Protein AF-A0A960QW65-F1 (afdb_monomer_lite)

pLDDT: mean 79.45, std 18.64, range [27.42, 96.12]

Sequence (183 aa):
PSINYGFYEEAWVVADATGGPASWILLFREGAHRRYIMVEDFGSLFFPNKGKTVVGVISAAAASGTPQTTFLAIGEVEETVKAANVSAKVPKEMRGYALSADPESDVPFTSDEGDVGYAGISQMKGSLQSSRSADANRRNQTVADALTELEAYVKRRGYTEFVVATPTGGTGTGTGGTGTGTP

Structure (mmCIF, N/CA/C/O backbone):
data_AF-A0A960QW65-F1
#
_entry.id   AF-A0A960QW65-F1
#
loop_
_atom_site.group_PDB
_atom_site.id
_atom_site.type_symbol
_atom_site.label_atom_id
_atom_site.label_alt_id
_atom_site.label_comp_id
_atom_site.label_asym_id
_atom_site.label_entity_id
_atom_site.label_seq_id
_atom_site.pdbx_PDB_ins_code
_atom_site.Car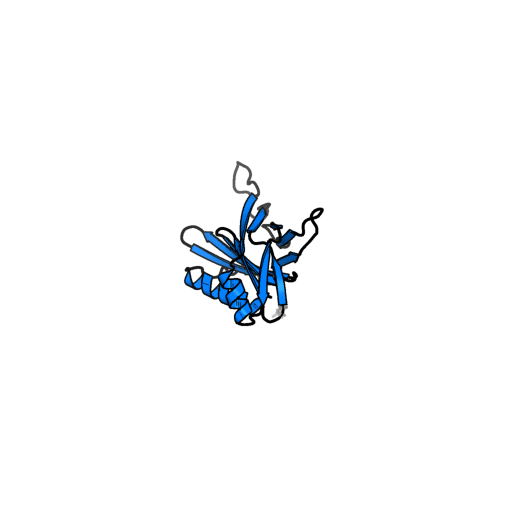tn_x
_atom_site.Cartn_y
_atom_site.Cartn_z
_atom_site.occupancy
_atom_site.B_iso_or_equiv
_atom_site.auth_seq_id
_atom_site.auth_comp_id
_atom_site.auth_asym_id
_atom_site.auth_atom_id
_atom_site.pdbx_PDB_model_num
ATOM 1 N N . PRO A 1 1 ? -1.285 -1.025 14.052 1.00 83.62 1 PRO A N 1
ATOM 2 C CA . PRO A 1 1 ? -1.723 -2.313 13.460 1.00 83.62 1 PRO A CA 1
ATOM 3 C C . PRO A 1 1 ? -1.298 -2.381 11.994 1.00 83.62 1 PRO A C 1
ATOM 5 O O . PRO A 1 1 ? -1.586 -1.435 11.288 1.00 83.62 1 PRO A O 1
ATOM 8 N N . SER A 1 2 ? -0.648 -3.431 11.500 1.00 88.38 2 SER A N 1
ATOM 9 C CA . SER A 1 2 ? -0.219 -3.482 10.094 1.00 88.38 2 SER A CA 1
ATOM 10 C C . SER A 1 2 ? -1.387 -3.782 9.140 1.00 88.38 2 SER A C 1
ATOM 12 O O . SER A 1 2 ? -2.175 -4.713 9.361 1.00 88.38 2 SER A O 1
ATOM 14 N N . ILE A 1 3 ? -1.514 -3.003 8.063 1.00 92.00 3 ILE A N 1
ATOM 15 C CA . ILE A 1 3 ? -2.435 -3.265 6.951 1.00 92.00 3 ILE A CA 1
ATOM 16 C C . ILE A 1 3 ? -1.680 -3.488 5.644 1.00 92.00 3 ILE A C 1
ATOM 18 O O . ILE A 1 3 ? -0.666 -2.852 5.387 1.00 92.00 3 ILE A O 1
ATOM 22 N N . ASN A 1 4 ? -2.206 -4.392 4.814 1.00 93.06 4 ASN A N 1
ATOM 23 C CA . ASN A 1 4 ? -1.598 -4.812 3.558 1.00 93.06 4 ASN A CA 1
ATOM 24 C C . ASN A 1 4 ? -2.619 -4.624 2.435 1.00 93.06 4 ASN A C 1
ATOM 26 O O . ASN A 1 4 ? -3.679 -5.254 2.460 1.00 93.06 4 ASN A O 1
ATOM 30 N N . TYR A 1 5 ? -2.298 -3.807 1.438 1.00 92.19 5 TYR A N 1
ATOM 31 C CA . TYR A 1 5 ? -3.078 -3.684 0.210 1.00 92.19 5 TYR A CA 1
ATOM 32 C C . TYR A 1 5 ? -2.357 -4.359 -0.945 1.00 92.19 5 TYR A C 1
ATOM 34 O O . TYR A 1 5 ? -1.165 -4.148 -1.151 1.00 92.19 5 TYR A O 1
ATOM 42 N N . GLY A 1 6 ? -3.102 -5.146 -1.718 1.00 90.69 6 GLY A N 1
ATOM 43 C CA . GLY A 1 6 ? -2.668 -5.622 -3.028 1.00 90.69 6 GLY A CA 1
ATOM 44 C C . GLY A 1 6 ? -3.347 -4.788 -4.105 1.00 90.69 6 GLY A C 1
ATOM 45 O O . GLY A 1 6 ? -4.579 -4.772 -4.167 1.00 90.69 6 GLY A O 1
ATOM 46 N N . PHE A 1 7 ? -2.564 -4.095 -4.927 1.00 85.19 7 PHE A N 1
ATOM 47 C CA . PHE A 1 7 ? -3.045 -3.387 -6.107 1.00 85.19 7 PHE A CA 1
ATOM 48 C C . PHE A 1 7 ? -2.937 -4.288 -7.329 1.00 85.19 7 PHE A C 1
ATOM 50 O O . PHE A 1 7 ? -1.969 -5.034 -7.448 1.00 85.19 7 PHE A O 1
ATOM 57 N N . TYR A 1 8 ? -3.961 -4.222 -8.185 1.00 63.44 8 TYR A N 1
ATOM 58 C CA . TYR A 1 8 ? -4.466 -5.283 -9.068 1.00 63.44 8 TYR A CA 1
ATOM 59 C C . TYR A 1 8 ? -3.475 -6.046 -9.957 1.00 63.44 8 TYR A C 1
ATOM 61 O O . TYR A 1 8 ? -3.911 -7.022 -10.540 1.00 63.44 8 TYR A O 1
ATOM 69 N N . GLU A 1 9 ? -2.186 -5.708 -10.013 1.00 60.84 9 GLU A N 1
ATOM 70 C CA . GLU A 1 9 ? -1.139 -6.684 -10.357 1.00 60.84 9 GLU A CA 1
ATOM 71 C C . GLU A 1 9 ? 0.299 -6.216 -10.076 1.00 60.84 9 GLU A C 1
ATOM 73 O O . GLU A 1 9 ? 1.215 -7.044 -10.090 1.00 60.84 9 GLU A O 1
ATOM 78 N N . GLU A 1 10 ? 0.498 -4.928 -9.778 1.00 73.81 10 GLU A N 1
ATOM 79 C CA . GLU A 1 10 ? 1.824 -4.301 -9.868 1.00 73.81 10 GLU A CA 1
ATOM 80 C C . GLU A 1 10 ? 2.293 -3.569 -8.609 1.00 73.81 10 GLU A C 1
ATOM 82 O O . GLU A 1 10 ? 3.367 -2.977 -8.605 1.00 73.81 10 GLU A O 1
ATOM 87 N N . ALA A 1 11 ? 1.538 -3.627 -7.508 1.00 87.06 11 ALA A N 1
ATOM 88 C CA . ALA A 1 11 ? 2.014 -3.057 -6.253 1.00 87.06 11 ALA A CA 1
ATOM 89 C C . ALA A 1 11 ? 1.433 -3.727 -5.008 1.00 87.06 11 ALA A C 1
ATOM 91 O O . ALA A 1 11 ? 0.269 -4.132 -4.965 1.00 87.06 11 ALA A O 1
ATOM 92 N N . TRP A 1 12 ? 2.249 -3.774 -3.964 1.00 91.88 12 TRP A N 1
ATOM 93 C CA . TRP A 1 12 ? 1.829 -4.030 -2.594 1.00 91.88 12 TRP A CA 1
ATOM 94 C C . TRP A 1 12 ? 2.129 -2.802 -1.755 1.00 91.88 12 TRP A C 1
ATOM 96 O O . TRP A 1 12 ? 3.192 -2.211 -1.911 1.00 91.88 12 TRP A O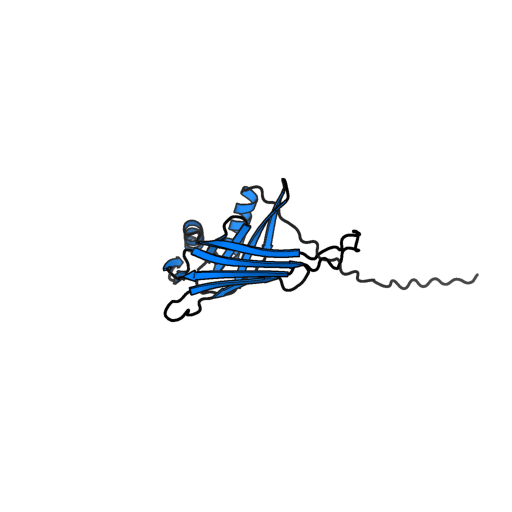 1
ATOM 106 N N . VAL A 1 13 ? 1.207 -2.443 -0.866 1.00 93.19 13 VAL A N 1
ATOM 107 C CA . VAL A 1 13 ? 1.390 -1.338 0.080 1.00 93.19 13 VAL A CA 1
ATOM 108 C C . VAL A 1 13 ? 1.200 -1.852 1.493 1.00 93.19 13 VAL A C 1
ATOM 110 O O . VAL A 1 13 ? 0.198 -2.513 1.780 1.00 93.19 13 VAL A O 1
ATOM 113 N N . VAL A 1 14 ? 2.144 -1.521 2.368 1.00 94.31 14 VAL A N 1
ATOM 114 C CA . VAL A 1 14 ? 2.102 -1.819 3.800 1.00 94.31 14 VAL A CA 1
ATOM 115 C C . VAL A 1 14 ? 2.129 -0.511 4.573 1.00 94.31 14 VAL A C 1
ATOM 117 O O . VAL A 1 14 ? 2.968 0.345 4.310 1.00 94.31 14 VAL A O 1
ATOM 120 N N . ALA A 1 15 ? 1.219 -0.348 5.526 1.00 94.19 15 ALA A N 1
ATOM 121 C CA . ALA A 1 15 ? 1.152 0.838 6.377 1.00 94.19 15 ALA A CA 1
ATOM 122 C C . ALA A 1 15 ? 0.596 0.482 7.762 1.00 94.19 15 ALA A C 1
ATOM 124 O O . ALA A 1 15 ? 0.026 -0.599 7.947 1.00 94.19 15 ALA A O 1
ATOM 125 N N . ASP A 1 16 ? 0.711 1.393 8.732 1.00 92.50 16 ASP A N 1
ATOM 126 C CA . ASP A 1 16 ? -0.064 1.275 9.970 1.00 92.50 16 ASP A CA 1
ATOM 127 C C . ASP A 1 16 ? -1.526 1.686 9.725 1.00 92.50 16 ASP A C 1
ATOM 129 O O . ASP A 1 16 ? -1.815 2.698 9.093 1.00 92.50 16 ASP A O 1
ATOM 133 N N . ALA A 1 17 ? -2.468 0.918 10.262 1.00 90.56 17 ALA A N 1
ATOM 134 C CA . ALA A 1 17 ? -3.901 1.166 10.239 1.00 90.56 17 ALA A CA 1
ATOM 135 C C . ALA A 1 17 ? -4.306 2.486 10.909 1.00 90.56 17 ALA A C 1
ATOM 137 O O . ALA A 1 17 ? -5.417 2.953 10.674 1.00 90.56 17 ALA A O 1
ATOM 138 N N . THR A 1 18 ? -3.447 3.080 11.743 1.00 89.88 18 THR A N 1
ATOM 139 C CA . THR A 1 18 ? -3.658 4.423 12.305 1.00 89.88 18 THR A CA 1
ATOM 140 C C . THR A 1 18 ? -3.200 5.550 11.375 1.00 89.88 18 THR A C 1
ATOM 142 O O . THR A 1 18 ? -3.418 6.717 11.689 1.00 89.88 18 THR A O 1
ATOM 145 N N . GLY A 1 19 ? -2.598 5.218 10.231 1.00 90.62 19 GLY A N 1
ATOM 146 C CA . GLY A 1 19 ? -1.993 6.166 9.299 1.00 90.62 19 GLY A CA 1
ATOM 147 C C . GLY A 1 19 ? -0.516 6.413 9.598 1.00 90.62 19 GLY A C 1
ATOM 148 O O . GLY A 1 19 ? 0.012 5.953 10.611 1.00 90.62 19 GLY A O 1
ATOM 149 N N . GLY A 1 20 ? 0.148 7.135 8.698 1.00 92.56 20 GLY A N 1
ATOM 150 C CA . GLY A 1 20 ? 1.586 7.390 8.742 1.00 92.56 20 GLY A CA 1
ATOM 151 C C . GLY A 1 20 ? 2.291 6.976 7.448 1.00 92.56 20 GLY A C 1
ATOM 152 O O . GLY A 1 20 ? 1.634 6.865 6.407 1.00 92.56 20 GLY A O 1
ATOM 153 N N . PRO A 1 21 ? 3.619 6.776 7.499 1.00 93.19 21 PRO A N 1
ATOM 154 C CA . PRO A 1 21 ? 4.402 6.308 6.362 1.00 93.19 21 PRO A CA 1
ATOM 155 C C . PRO A 1 21 ? 3.874 4.987 5.796 1.00 93.19 21 PRO A C 1
ATOM 157 O O . PRO A 1 21 ? 3.383 4.123 6.530 1.00 93.19 21 PRO A O 1
ATOM 160 N N . ALA A 1 22 ? 3.967 4.846 4.476 1.00 92.62 22 ALA A N 1
ATOM 161 C CA . ALA A 1 22 ? 3.597 3.639 3.755 1.00 92.62 22 ALA A CA 1
ATOM 162 C C . ALA A 1 22 ? 4.800 3.118 2.966 1.00 92.62 22 ALA A C 1
ATOM 164 O O . ALA A 1 22 ? 5.473 3.875 2.275 1.00 92.62 22 ALA A O 1
ATOM 165 N N . SER A 1 23 ? 5.046 1.816 3.050 1.00 92.38 23 SER A N 1
ATOM 166 C CA . SER A 1 23 ? 6.090 1.129 2.289 1.00 92.38 23 SER A CA 1
ATOM 167 C C . SER A 1 23 ? 5.485 0.365 1.121 1.00 92.38 23 SER A C 1
ATOM 169 O O . SER A 1 23 ? 4.368 -0.153 1.219 1.00 92.38 23 SER A O 1
ATOM 171 N N . TRP A 1 24 ? 6.224 0.284 0.019 1.00 90.56 24 TRP A N 1
ATOM 172 C CA . TRP A 1 24 ? 5.744 -0.274 -1.239 1.00 90.56 24 TRP A CA 1
ATOM 173 C C . TRP A 1 24 ? 6.637 -1.404 -1.737 1.00 90.56 24 TRP A C 1
ATOM 175 O O . TRP A 1 24 ? 7.858 -1.360 -1.615 1.00 90.56 24 TRP A O 1
ATOM 185 N N . ILE A 1 25 ? 6.014 -2.392 -2.375 1.00 90.88 25 ILE A N 1
ATOM 186 C CA . ILE A 1 25 ? 6.689 -3.325 -3.277 1.00 90.88 25 ILE A CA 1
ATOM 187 C C . ILE A 1 25 ? 6.058 -3.153 -4.647 1.00 90.88 25 ILE A C 1
ATOM 189 O O . ILE A 1 25 ? 4.921 -3.576 -4.860 1.00 90.88 25 ILE A O 1
ATOM 193 N N . LEU A 1 26 ? 6.791 -2.532 -5.562 1.00 87.56 26 LEU A N 1
ATOM 194 C CA . LEU A 1 26 ? 6.387 -2.344 -6.949 1.00 87.56 26 LEU A CA 1
ATOM 195 C C . LEU A 1 26 ? 6.825 -3.561 -7.756 1.00 87.56 26 LEU A C 1
ATOM 197 O O . LEU A 1 26 ? 7.954 -4.024 -7.610 1.00 87.56 26 LEU A O 1
ATOM 201 N N . LEU A 1 27 ? 5.931 -4.098 -8.578 1.00 87.69 27 LEU A N 1
ATOM 202 C CA . LEU A 1 27 ? 6.173 -5.270 -9.407 1.00 87.69 27 LEU A CA 1
ATOM 203 C C . LEU A 1 27 ? 6.141 -4.863 -10.875 1.00 87.69 27 LEU A C 1
ATOM 205 O O . LEU A 1 27 ? 5.183 -4.254 -11.331 1.00 87.69 27 LEU A O 1
ATOM 209 N N . PHE A 1 28 ? 7.156 -5.283 -11.614 1.00 81.88 28 PHE A N 1
ATOM 210 C CA . PHE A 1 28 ? 7.358 -4.967 -13.019 1.00 81.88 28 PHE A CA 1
ATOM 211 C C . PHE A 1 28 ? 7.417 -6.257 -13.829 1.00 81.88 28 PHE A C 1
ATOM 213 O O . PHE A 1 28 ? 7.938 -7.287 -13.372 1.00 81.88 28 PHE A O 1
ATOM 220 N N . ARG A 1 29 ? 6.895 -6.204 -15.052 1.00 82.00 29 ARG A N 1
ATOM 221 C CA . ARG A 1 29 ? 7.030 -7.275 -16.040 1.00 82.00 29 ARG A CA 1
ATOM 222 C C . ARG A 1 29 ? 7.631 -6.691 -17.310 1.00 82.00 29 ARG A C 1
ATOM 224 O O . ARG A 1 29 ? 7.012 -5.856 -17.953 1.00 82.00 29 ARG A O 1
ATOM 231 N N . GLU A 1 30 ? 8.818 -7.159 -17.669 1.00 73.06 30 GLU A N 1
ATOM 232 C CA . GLU A 1 30 ? 9.520 -6.759 -18.889 1.00 73.06 30 GLU A CA 1
ATOM 233 C C . GLU A 1 30 ? 9.819 -8.021 -19.707 1.00 73.06 30 GLU A C 1
ATOM 235 O O . GLU A 1 30 ? 10.727 -8.798 -19.395 1.00 73.06 30 GLU A O 1
ATOM 240 N N . GLY A 1 31 ? 8.977 -8.295 -20.707 1.00 80.06 31 GLY A N 1
ATOM 241 C CA . GLY A 1 31 ? 9.021 -9.552 -21.454 1.00 80.06 31 GLY A CA 1
ATOM 242 C C . GLY A 1 31 ? 8.880 -10.772 -20.533 1.00 80.06 31 GLY A C 1
ATOM 243 O O . GLY A 1 31 ? 7.868 -10.943 -19.853 1.00 80.06 31 GLY A O 1
ATOM 244 N N . ALA A 1 32 ? 9.902 -11.632 -20.509 1.00 81.44 32 ALA A N 1
ATOM 245 C CA . ALA A 1 32 ? 9.948 -12.812 -19.641 1.00 81.44 32 ALA A CA 1
ATOM 246 C C . ALA A 1 32 ? 10.410 -12.506 -18.201 1.00 81.44 32 ALA A C 1
ATOM 248 O O . ALA A 1 32 ? 10.310 -13.371 -17.327 1.00 81.44 32 ALA A O 1
ATOM 249 N N . HIS A 1 33 ? 10.920 -11.301 -17.935 1.00 82.62 33 HIS A N 1
ATOM 250 C CA . HIS A 1 33 ? 11.466 -10.938 -16.634 1.00 82.62 33 HIS A CA 1
ATOM 251 C C . HIS A 1 33 ? 10.376 -10.409 -15.704 1.00 82.62 33 HIS A C 1
ATOM 253 O O . HIS A 1 33 ? 9.628 -9.491 -16.035 1.00 82.62 33 HIS A O 1
ATOM 259 N N . ARG A 1 34 ? 10.318 -10.979 -14.499 1.00 89.44 34 ARG A N 1
ATOM 260 C CA . ARG A 1 34 ? 9.493 -10.494 -13.391 1.00 89.44 34 ARG A CA 1
ATOM 261 C C . ARG A 1 34 ? 10.414 -9.832 -12.387 1.00 89.44 34 ARG A C 1
ATOM 263 O O . ARG A 1 34 ? 11.242 -10.516 -11.789 1.00 89.44 34 ARG A O 1
ATOM 270 N N . ARG A 1 35 ? 10.282 -8.523 -12.204 1.00 87.75 35 ARG A N 1
ATOM 271 C CA . ARG A 1 35 ? 11.143 -7.769 -11.293 1.00 87.75 35 ARG A CA 1
ATOM 272 C C . ARG A 1 35 ? 10.356 -7.042 -10.218 1.00 87.75 35 ARG A C 1
ATOM 274 O O . ARG A 1 35 ? 9.185 -6.746 -10.425 1.00 87.75 35 ARG A O 1
ATOM 281 N N . TYR A 1 36 ? 10.970 -6.775 -9.075 1.00 89.38 36 TYR A N 1
ATOM 282 C CA . TYR A 1 36 ? 10.361 -5.947 -8.040 1.00 89.38 36 TYR A CA 1
ATOM 283 C C . TYR A 1 36 ? 11.332 -4.898 -7.509 1.00 89.38 36 TYR A C 1
ATOM 285 O O . TYR A 1 36 ? 12.536 -5.131 -7.486 1.00 89.38 36 TYR A O 1
ATOM 293 N N . ILE A 1 37 ? 10.797 -3.773 -7.046 1.00 87.94 37 ILE A N 1
ATOM 294 C CA . ILE A 1 37 ? 11.525 -2.781 -6.251 1.00 87.94 37 ILE A CA 1
ATOM 295 C C . ILE A 1 37 ? 10.796 -2.656 -4.920 1.00 87.94 37 ILE A C 1
ATOM 297 O O . ILE A 1 37 ? 9.573 -2.504 -4.895 1.00 87.94 37 ILE A O 1
ATOM 301 N N . MET A 1 38 ? 11.542 -2.728 -3.824 1.00 88.06 38 MET A N 1
ATOM 302 C CA . MET A 1 38 ? 11.040 -2.412 -2.493 1.00 88.06 38 MET A CA 1
ATOM 303 C C . MET A 1 38 ? 11.449 -0.984 -2.143 1.00 88.06 38 MET A C 1
ATOM 305 O O . MET A 1 38 ? 12.618 -0.630 -2.279 1.00 88.06 38 MET A O 1
ATOM 309 N N . VAL A 1 39 ? 10.489 -0.167 -1.717 1.00 86.19 39 VAL A N 1
ATOM 310 C CA . VAL A 1 39 ? 10.744 1.215 -1.304 1.00 86.19 39 VAL A CA 1
ATOM 311 C C . VAL A 1 39 ? 10.076 1.449 0.044 1.00 86.19 39 VAL A C 1
ATOM 313 O O . VAL A 1 39 ? 8.848 1.426 0.160 1.00 86.19 39 VAL A O 1
ATOM 316 N N . GLU A 1 40 ? 10.898 1.632 1.071 1.00 88.56 40 GLU A N 1
ATOM 317 C CA . GLU A 1 40 ? 10.450 1.965 2.422 1.00 88.56 40 GLU A CA 1
ATOM 318 C C . GLU A 1 40 ? 10.069 3.446 2.506 1.00 88.56 40 GLU A C 1
ATOM 320 O O . GLU A 1 40 ? 10.634 4.280 1.799 1.00 88.56 40 GLU A O 1
ATOM 325 N N . ASP A 1 41 ? 9.074 3.758 3.339 1.00 88.19 41 ASP A N 1
ATOM 326 C CA . ASP A 1 41 ? 8.587 5.124 3.594 1.00 88.19 41 ASP A CA 1
ATOM 327 C C . ASP A 1 41 ? 8.260 5.946 2.328 1.00 88.19 41 ASP A C 1
ATOM 329 O O . ASP A 1 41 ? 8.305 7.180 2.305 1.00 88.19 41 ASP A O 1
ATOM 333 N N . PHE A 1 42 ? 7.868 5.253 1.258 1.00 87.00 42 PHE A N 1
ATOM 334 C CA . PHE A 1 42 ? 7.463 5.841 -0.008 1.00 87.00 42 PHE A CA 1
ATOM 335 C C . PHE A 1 42 ? 5.996 6.279 0.027 1.00 87.00 42 PHE A C 1
ATOM 337 O O . PHE A 1 42 ? 5.089 5.613 -0.470 1.00 87.00 42 PHE A O 1
ATOM 344 N N . GLY A 1 43 ? 5.756 7.446 0.615 1.00 89.94 43 GLY A N 1
ATOM 345 C CA . GLY A 1 43 ? 4.425 8.036 0.717 1.00 89.94 43 GLY A CA 1
ATOM 346 C C . GLY A 1 43 ? 3.734 7.742 2.044 1.00 89.94 43 GLY A C 1
ATOM 347 O O . GLY A 1 43 ? 4.371 7.431 3.049 1.00 89.94 43 GLY A O 1
ATOM 348 N N . SER A 1 44 ? 2.415 7.913 2.075 1.00 94.00 44 SER A N 1
ATOM 349 C CA . SER A 1 44 ? 1.646 7.894 3.316 1.00 94.00 44 SER A CA 1
ATOM 350 C C . SER A 1 44 ? 0.235 7.345 3.157 1.00 94.00 44 SER A C 1
ATOM 352 O O . SER A 1 44 ? -0.383 7.435 2.093 1.00 94.00 44 SER A O 1
ATOM 354 N N . LEU A 1 45 ? -0.277 6.805 4.263 1.00 94.75 45 LEU A N 1
ATOM 355 C CA . LEU A 1 45 ? -1.689 6.541 4.498 1.00 94.75 45 LEU A CA 1
ATOM 356 C C . LEU A 1 45 ? -2.235 7.567 5.494 1.00 94.75 45 LEU A C 1
ATOM 358 O O . LEU A 1 45 ? -1.676 7.751 6.575 1.00 94.75 45 LEU A O 1
ATOM 362 N N . PHE A 1 46 ? -3.367 8.186 5.179 1.00 95.12 46 PHE A N 1
ATOM 363 C CA . PHE A 1 46 ? -4.056 9.101 6.090 1.00 95.12 46 PHE A CA 1
ATOM 364 C C . PHE A 1 46 ? -5.576 9.039 5.913 1.00 95.12 46 PHE A C 1
ATOM 366 O O . PHE A 1 46 ? -6.075 8.513 4.918 1.00 95.12 46 PHE A O 1
ATOM 373 N N . PHE A 1 47 ? -6.320 9.566 6.891 1.00 94.62 47 PHE A N 1
ATOM 374 C CA . PHE A 1 47 ? -7.776 9.405 6.976 1.00 94.62 47 PHE A CA 1
ATOM 375 C C . PHE A 1 47 ? -8.523 10.746 7.039 1.00 94.62 47 PHE A C 1
ATOM 377 O O . PHE A 1 47 ? -8.927 11.177 8.122 1.00 94.62 47 PHE A O 1
ATOM 384 N N . PRO A 1 48 ? -8.682 11.459 5.910 1.00 94.06 48 PRO A N 1
ATOM 385 C CA . PRO A 1 48 ? -9.404 12.721 5.893 1.00 94.06 48 PRO A CA 1
ATOM 386 C C . PRO A 1 48 ? -10.928 12.521 5.889 1.00 94.06 48 PRO A C 1
ATOM 388 O O . PRO A 1 48 ? -11.458 11.477 5.498 1.00 94.06 48 PRO A O 1
ATOM 391 N N . ASN A 1 49 ? -11.649 13.581 6.259 1.00 91.94 49 ASN A N 1
ATOM 392 C CA . ASN A 1 49 ? -13.097 13.660 6.086 1.00 91.94 49 ASN A CA 1
ATOM 393 C C . ASN A 1 49 ? -13.435 14.113 4.657 1.00 91.94 49 ASN A C 1
ATOM 395 O O . ASN A 1 49 ? -13.027 15.189 4.224 1.00 91.94 49 ASN A O 1
ATOM 399 N N . LYS A 1 50 ? -14.247 13.329 3.947 1.00 83.56 50 LYS A N 1
ATOM 400 C CA . LYS A 1 50 ? -14.905 13.693 2.689 1.00 83.56 50 LYS A CA 1
ATOM 401 C C . LYS A 1 50 ? -16.372 14.009 2.985 1.00 83.56 50 LYS A C 1
ATOM 403 O O . LYS A 1 50 ? -17.242 13.138 2.960 1.00 83.56 50 LYS A O 1
ATOM 408 N N . GLY A 1 51 ? -16.649 15.267 3.324 1.00 87.19 51 GLY A N 1
ATOM 409 C CA . GLY A 1 51 ? -17.971 15.677 3.801 1.00 87.19 51 GLY A CA 1
ATOM 410 C C . GLY A 1 51 ? -18.291 15.032 5.152 1.00 87.19 51 GLY A C 1
ATOM 411 O O . GLY A 1 51 ? -17.680 15.384 6.155 1.00 87.19 51 GLY A O 1
ATOM 412 N N . LYS A 1 52 ? -19.243 14.090 5.174 1.00 85.19 52 LYS A N 1
ATOM 413 C CA . LYS A 1 52 ? -19.637 13.334 6.381 1.00 85.19 52 LYS A CA 1
ATOM 414 C C . LYS A 1 52 ? -18.999 11.940 6.476 1.00 85.19 52 LYS A C 1
ATOM 416 O O . LYS A 1 52 ? -19.244 11.240 7.454 1.00 85.19 52 LYS A O 1
ATOM 421 N N . THR A 1 53 ? -18.211 11.538 5.480 1.00 89.00 53 THR A N 1
ATOM 422 C CA . THR A 1 53 ? -17.611 10.200 5.402 1.00 89.00 53 THR A CA 1
ATOM 423 C C . THR A 1 53 ? -16.116 10.279 5.673 1.00 89.00 53 THR A C 1
ATOM 425 O O . THR A 1 53 ? -15.431 11.123 5.100 1.00 89.00 53 THR A O 1
ATOM 428 N N . VAL A 1 54 ? -15.592 9.389 6.515 1.00 91.31 54 VAL A N 1
ATOM 429 C CA . VAL A 1 54 ? -14.141 9.207 6.657 1.00 91.31 54 VAL A CA 1
ATOM 430 C C . VAL A 1 54 ? -13.666 8.320 5.511 1.00 91.31 54 VAL A C 1
ATOM 432 O O . VAL A 1 54 ? -14.210 7.235 5.294 1.00 91.31 54 VAL A O 1
ATOM 435 N N . VAL A 1 55 ? -12.656 8.773 4.778 1.00 95.44 55 VAL A N 1
ATOM 436 C CA . VAL A 1 55 ? -12.008 7.988 3.722 1.00 95.44 55 VAL A CA 1
ATOM 437 C C . VAL A 1 55 ? -10.571 7.698 4.125 1.00 95.44 55 VAL A C 1
ATOM 439 O O . VAL A 1 55 ? -9.976 8.479 4.853 1.00 95.44 55 VAL A O 1
ATOM 442 N N . GLY A 1 56 ? -10.012 6.581 3.675 1.00 95.19 56 GLY A N 1
ATOM 443 C CA . GLY A 1 56 ? -8.571 6.359 3.698 1.00 95.19 56 GLY A CA 1
ATOM 444 C C . GLY A 1 56 ? -7.971 6.814 2.375 1.00 95.19 56 GLY A C 1
ATOM 445 O O . GLY A 1 56 ? -8.573 6.606 1.319 1.00 95.19 56 GLY A O 1
ATOM 446 N N . VAL A 1 57 ? -6.798 7.431 2.434 1.00 95.12 57 VAL A N 1
ATOM 447 C CA . VAL A 1 57 ? -6.056 7.920 1.272 1.00 95.12 57 VAL A CA 1
ATOM 448 C C . VAL A 1 57 ? -4.631 7.400 1.338 1.00 95.12 57 VAL A C 1
ATOM 450 O O . VAL A 1 57 ? -3.951 7.612 2.337 1.00 95.12 57 VAL A O 1
ATOM 45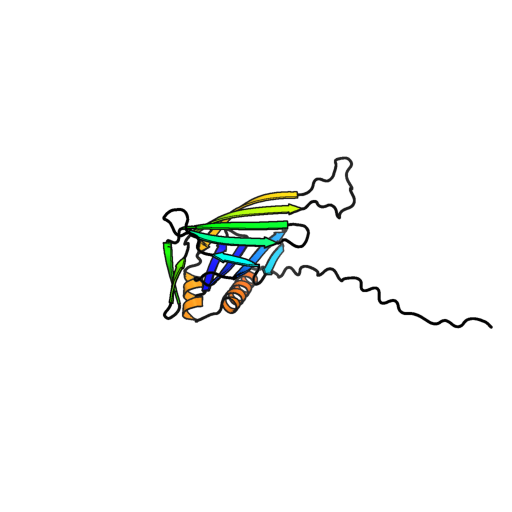3 N N . ILE A 1 58 ? -4.195 6.736 0.270 1.00 94.19 58 ILE A N 1
ATOM 454 C CA . ILE A 1 58 ? -2.794 6.397 0.022 1.00 94.19 58 ILE A CA 1
ATOM 455 C C . ILE A 1 58 ? -2.264 7.384 -1.012 1.00 94.19 58 ILE A C 1
ATOM 457 O O . ILE A 1 58 ? -2.861 7.524 -2.081 1.00 94.19 58 ILE A O 1
ATOM 461 N N . SER A 1 59 ? -1.155 8.048 -0.700 1.00 92.69 59 SER A N 1
ATOM 462 C CA . SER A 1 59 ? -0.489 8.993 -1.596 1.00 92.69 59 SER A CA 1
ATOM 463 C C . SER A 1 59 ? 1.016 8.767 -1.582 1.00 92.69 59 SER A C 1
ATOM 465 O O . SER A 1 59 ? 1.608 8.705 -0.510 1.00 92.69 59 SER A O 1
ATOM 467 N N . ALA A 1 60 ? 1.647 8.700 -2.749 1.00 89.31 60 ALA A N 1
ATOM 468 C CA . ALA A 1 60 ? 3.100 8.598 -2.879 1.00 89.31 60 ALA A CA 1
ATOM 469 C C . ALA A 1 60 ? 3.581 9.382 -4.104 1.00 89.31 60 ALA A C 1
ATOM 471 O O . ALA A 1 60 ? 2.849 9.492 -5.084 1.00 89.31 60 ALA A O 1
ATOM 472 N N . ALA A 1 61 ? 4.792 9.932 -4.056 1.00 84.88 61 ALA A N 1
ATOM 473 C CA . ALA A 1 61 ? 5.379 10.653 -5.181 1.00 84.88 61 ALA A CA 1
ATOM 474 C C . ALA A 1 61 ? 6.884 10.387 -5.255 1.00 84.88 61 ALA A C 1
ATOM 476 O O . ALA A 1 61 ? 7.617 10.656 -4.304 1.00 84.88 61 ALA A O 1
ATOM 477 N N . ALA A 1 62 ? 7.345 9.882 -6.396 1.00 73.94 62 ALA A N 1
ATOM 478 C CA . ALA A 1 62 ? 8.755 9.838 -6.752 1.00 73.94 62 ALA A CA 1
ATOM 479 C C . ALA A 1 62 ? 9.109 11.174 -7.415 1.00 73.94 62 ALA A C 1
ATOM 481 O O . ALA A 1 62 ? 8.851 11.375 -8.600 1.00 73.94 62 ALA A O 1
ATOM 482 N N . ALA A 1 63 ? 9.612 12.114 -6.610 1.00 55.72 63 ALA A N 1
ATOM 483 C CA . ALA A 1 63 ? 9.906 13.481 -7.048 1.00 55.72 63 ALA A CA 1
ATOM 484 C C . ALA A 1 63 ? 11.348 13.677 -7.551 1.00 55.72 63 ALA A C 1
ATOM 486 O O . ALA A 1 63 ? 11.636 14.689 -8.188 1.00 55.72 63 ALA A O 1
ATOM 487 N N . SER A 1 64 ? 12.260 12.743 -7.264 1.00 54.06 64 SER A N 1
ATOM 488 C CA . SER A 1 64 ? 13.668 12.837 -7.657 1.00 54.06 64 SER A CA 1
ATOM 489 C C . SER A 1 64 ? 13.987 11.880 -8.805 1.00 54.06 64 SER A C 1
ATOM 491 O O . SER A 1 64 ? 13.938 10.665 -8.613 1.00 54.06 64 SER A O 1
ATOM 493 N N . GLY A 1 65 ? 14.358 12.440 -9.958 1.00 53.91 65 GLY A N 1
ATOM 494 C CA . GLY A 1 65 ? 14.722 11.706 -11.173 1.00 53.91 65 GLY A CA 1
ATOM 495 C C . GLY A 1 65 ? 13.643 11.731 -12.259 1.00 53.91 65 GLY A C 1
ATOM 496 O O . GLY A 1 65 ? 12.520 12.188 -12.048 1.00 53.91 65 GLY A O 1
ATOM 497 N N . THR A 1 66 ? 14.028 11.253 -13.431 1.00 53.81 66 THR A N 1
ATOM 498 C CA . THR A 1 66 ? 13.179 10.915 -14.573 1.00 53.81 66 THR A CA 1
ATOM 499 C C . THR A 1 66 ? 13.106 9.383 -14.641 1.00 53.81 66 THR A C 1
ATOM 501 O O . THR A 1 66 ? 14.161 8.742 -14.574 1.00 53.81 66 THR A O 1
ATOM 504 N N . PRO A 1 67 ? 11.909 8.757 -14.640 1.00 56.88 67 PRO A N 1
ATOM 505 C CA . PRO A 1 67 ? 10.552 9.327 -14.677 1.00 56.88 67 PRO A CA 1
ATOM 506 C C . PRO A 1 67 ? 10.005 9.793 -13.311 1.00 56.88 67 PRO A C 1
ATOM 508 O O . PRO A 1 67 ? 10.237 9.169 -12.274 1.00 56.88 67 PRO A O 1
ATOM 511 N N . GLN A 1 68 ? 9.159 10.829 -13.318 1.00 75.12 68 GLN A N 1
ATOM 512 C CA . GLN A 1 68 ? 8.363 11.239 -12.155 1.00 75.12 68 GLN A CA 1
ATOM 513 C C . GLN A 1 68 ? 7.064 10.438 -12.101 1.00 75.12 68 GLN A C 1
ATOM 515 O O . GLN A 1 68 ? 6.325 10.395 -13.082 1.00 75.12 68 GLN A O 1
ATOM 520 N N . THR A 1 69 ? 6.751 9.825 -10.955 1.00 77.94 69 THR A N 1
ATOM 521 C CA . THR A 1 69 ? 5.483 9.096 -10.772 1.00 77.94 69 THR A CA 1
ATOM 522 C C . THR A 1 69 ? 4.785 9.481 -9.474 1.00 77.94 69 THR A C 1
ATOM 524 O O . THR A 1 69 ? 5.388 9.447 -8.403 1.00 77.94 69 THR A O 1
ATOM 527 N N . THR A 1 70 ? 3.496 9.811 -9.562 1.00 87.75 70 THR A N 1
ATOM 528 C CA . THR A 1 70 ? 2.613 10.082 -8.421 1.00 87.75 70 THR A CA 1
ATOM 529 C C . THR A 1 70 ? 1.508 9.038 -8.344 1.00 87.75 70 THR A C 1
ATOM 531 O O . THR A 1 70 ? 0.837 8.754 -9.331 1.00 87.75 70 THR A O 1
ATOM 534 N N . PHE A 1 71 ? 1.280 8.506 -7.150 1.00 89.69 71 PHE A N 1
ATOM 535 C CA . PHE A 1 71 ? 0.224 7.557 -6.834 1.00 89.69 71 PHE A CA 1
ATOM 536 C C . PHE A 1 71 ? -0.793 8.211 -5.905 1.00 89.69 71 PHE A C 1
ATOM 538 O O . PHE A 1 71 ? -0.416 8.799 -4.892 1.00 89.69 71 PHE A O 1
ATOM 545 N N . LEU A 1 72 ? -2.081 8.061 -6.209 1.00 93.06 72 LEU A N 1
ATOM 546 C CA . LEU A 1 72 ? -3.171 8.462 -5.322 1.00 93.06 72 LEU A CA 1
ATOM 547 C C . LEU A 1 72 ? -4.276 7.414 -5.362 1.00 93.06 72 LEU A C 1
ATOM 549 O O . LEU A 1 72 ? -4.828 7.165 -6.428 1.00 93.06 72 LEU A O 1
ATOM 553 N N . ALA A 1 73 ? -4.655 6.859 -4.212 1.00 94.31 73 ALA A N 1
ATOM 554 C CA . ALA A 1 73 ? -5.805 5.970 -4.079 1.00 94.31 73 ALA A CA 1
ATOM 555 C C . ALA A 1 73 ? -6.668 6.353 -2.874 1.00 94.31 73 ALA A C 1
ATOM 557 O O . ALA A 1 73 ? -6.150 6.702 -1.817 1.00 94.31 73 ALA A O 1
ATOM 558 N N . ILE A 1 74 ? -7.989 6.268 -3.028 1.00 95.88 74 ILE A N 1
ATOM 559 C CA . ILE A 1 74 ? -8.979 6.648 -2.014 1.00 95.88 74 ILE A CA 1
ATOM 560 C C . ILE A 1 74 ? -9.982 5.507 -1.843 1.00 95.88 74 ILE A C 1
ATOM 562 O O . ILE A 1 74 ? -10.407 4.895 -2.824 1.00 95.88 74 ILE A O 1
ATOM 566 N N . GLY A 1 75 ? -10.386 5.234 -0.606 1.00 96.12 75 GLY A N 1
ATOM 567 C CA . GLY A 1 75 ? -11.434 4.263 -0.297 1.00 96.12 75 GLY A CA 1
ATOM 568 C C . GLY A 1 75 ? -12.236 4.657 0.935 1.00 96.12 75 GLY A C 1
ATOM 569 O O . GLY A 1 75 ? -11.720 5.333 1.823 1.00 96.12 75 GLY A O 1
ATOM 570 N N . GLU A 1 76 ? -13.502 4.256 0.994 1.00 95.00 76 GLU A N 1
ATOM 571 C CA . GLU A 1 76 ? -14.332 4.478 2.181 1.00 95.00 76 GLU A CA 1
ATOM 572 C C . GLU A 1 76 ? -13.930 3.530 3.307 1.00 95.00 76 GLU A C 1
ATOM 574 O O . GLU A 1 76 ? -13.573 2.376 3.077 1.00 95.00 76 GLU A O 1
ATOM 579 N N . VAL A 1 77 ? -13.957 4.039 4.536 1.00 92.88 77 VAL A N 1
ATOM 580 C CA . VAL A 1 77 ? -13.521 3.308 5.722 1.00 92.88 77 VAL A CA 1
ATOM 581 C C . VAL A 1 77 ? -14.651 2.410 6.234 1.00 92.88 77 VAL A C 1
ATOM 583 O O . VAL A 1 77 ? -15.518 2.837 6.998 1.00 92.88 77 VAL A O 1
ATOM 586 N N . GLU A 1 78 ? -14.627 1.147 5.817 1.00 91.81 78 GLU A N 1
ATOM 587 C CA . GLU A 1 78 ? -15.712 0.184 6.058 1.00 91.81 78 GLU A CA 1
ATOM 588 C C . GLU A 1 78 ? -15.275 -1.031 6.888 1.00 91.81 78 GLU A C 1
ATOM 590 O O . GLU A 1 78 ? -16.062 -1.562 7.673 1.00 91.81 78 GLU A O 1
ATOM 595 N N . GLU A 1 79 ? -14.019 -1.463 6.754 1.00 92.00 79 GLU A N 1
ATOM 596 C CA . GLU A 1 79 ? -13.525 -2.703 7.352 1.00 92.00 79 GLU A CA 1
ATOM 597 C C . GLU A 1 79 ? -12.841 -2.429 8.691 1.00 92.00 79 GLU A C 1
ATOM 599 O O . GLU A 1 79 ? -12.088 -1.470 8.838 1.00 92.00 79 GLU A O 1
ATOM 604 N N . THR A 1 80 ? -13.065 -3.294 9.681 1.00 91.56 80 THR A N 1
ATOM 605 C CA . THR A 1 80 ? -12.383 -3.201 10.977 1.00 91.56 80 THR A CA 1
ATOM 606 C C . THR A 1 80 ? -11.224 -4.191 11.041 1.00 91.56 80 THR A C 1
ATOM 608 O O . THR A 1 80 ? -11.437 -5.401 11.043 1.00 91.56 80 THR A O 1
ATOM 611 N N . VAL A 1 81 ? -10.001 -3.682 11.175 1.00 89.56 81 VAL A N 1
ATOM 612 C CA . VAL A 1 81 ? -8.795 -4.483 11.416 1.00 89.56 81 VAL A CA 1
ATOM 613 C C . VAL A 1 81 ? -8.442 -4.428 12.900 1.00 89.56 81 VAL A C 1
ATOM 615 O O . VAL A 1 81 ? -8.484 -3.370 13.529 1.00 89.56 81 VAL A O 1
ATOM 618 N N . LYS A 1 82 ? -8.092 -5.585 13.468 1.00 87.88 82 LYS A N 1
ATOM 619 C CA . LYS A 1 82 ? -7.733 -5.736 14.883 1.00 87.88 82 LYS A CA 1
ATOM 620 C C . LYS A 1 82 ? -6.280 -6.179 15.010 1.00 87.88 82 LYS A C 1
ATOM 622 O O . LYS A 1 82 ? -5.872 -7.112 14.323 1.00 87.88 82 LYS A O 1
ATOM 627 N N . ALA A 1 83 ? -5.536 -5.553 15.917 1.00 82.94 83 ALA A N 1
ATOM 628 C CA . ALA A 1 83 ? -4.224 -6.014 16.361 1.00 82.94 83 ALA A CA 1
ATOM 629 C C . ALA A 1 83 ? -4.121 -5.873 17.875 1.00 82.94 83 ALA A C 1
ATOM 631 O O . ALA A 1 83 ? -4.259 -4.767 18.396 1.00 82.94 83 ALA A O 1
ATOM 632 N N . ALA A 1 84 ? -3.888 -6.989 18.568 1.00 79.44 84 ALA A N 1
ATOM 633 C CA . ALA A 1 84 ? -3.900 -7.052 20.027 1.00 79.44 84 ALA A CA 1
ATOM 634 C C . ALA A 1 84 ? -5.112 -6.296 20.622 1.00 79.44 84 ALA A C 1
ATOM 636 O O . ALA A 1 84 ? -6.256 -6.688 20.394 1.00 79.44 84 ALA A O 1
ATOM 637 N N . ASN A 1 85 ? -4.862 -5.188 21.325 1.00 81.06 85 ASN A N 1
ATOM 638 C CA . ASN A 1 85 ? -5.877 -4.371 21.999 1.00 81.06 85 ASN A CA 1
ATOM 639 C C . ASN A 1 85 ? -6.344 -3.156 21.176 1.00 81.06 85 ASN A C 1
ATOM 641 O O . ASN A 1 85 ? -7.104 -2.329 21.674 1.00 81.06 85 ASN A O 1
ATOM 645 N N . VAL A 1 86 ? -5.881 -3.022 19.931 1.00 83.62 86 VAL A N 1
ATOM 646 C CA . VAL A 1 86 ? -6.183 -1.893 19.047 1.00 83.62 86 VAL A CA 1
ATOM 647 C C . VAL A 1 86 ? -7.101 -2.352 17.918 1.00 83.62 86 VAL A C 1
ATOM 649 O O . VAL A 1 86 ? -6.871 -3.373 17.267 1.00 83.62 86 VAL A O 1
ATOM 652 N N . SER A 1 87 ? -8.140 -1.563 17.666 1.00 88.19 87 SER A N 1
ATOM 653 C CA . SER A 1 87 ? -9.068 -1.740 16.554 1.00 88.19 87 SER A CA 1
ATOM 654 C C . SER A 1 87 ? -9.057 -0.472 15.714 1.00 88.19 87 SER A C 1
ATOM 656 O O . SER A 1 87 ? -9.275 0.614 16.246 1.00 88.19 87 SER A O 1
ATOM 658 N N . ALA A 1 88 ? -8.822 -0.604 14.414 1.00 89.25 88 ALA A N 1
ATOM 659 C CA . ALA A 1 88 ? -8.803 0.510 13.475 1.00 89.25 88 ALA A CA 1
ATOM 660 C C . ALA A 1 88 ? -9.745 0.213 12.312 1.00 89.25 88 ALA A C 1
ATOM 662 O O . ALA A 1 88 ? -9.822 -0.926 11.843 1.00 89.25 88 ALA A O 1
ATOM 663 N N . LYS A 1 89 ? -10.474 1.232 11.853 1.00 92.31 89 LYS A N 1
ATOM 664 C CA . LYS A 1 89 ? -11.258 1.109 10.630 1.00 92.31 89 LYS A CA 1
ATOM 665 C C . LYS A 1 89 ? -10.413 1.545 9.438 1.00 92.31 89 LYS A C 1
ATOM 667 O O . LYS A 1 89 ? -9.794 2.602 9.483 1.00 92.31 89 LYS A O 1
ATOM 672 N N . VAL A 1 90 ? -10.426 0.751 8.376 1.00 94.62 90 VAL A N 1
ATOM 673 C CA . VAL A 1 90 ? -9.656 0.983 7.151 1.00 94.62 90 VAL A CA 1
ATOM 674 C C . VAL A 1 90 ? -10.512 0.719 5.908 1.00 94.62 90 VAL A C 1
ATOM 676 O O . VAL A 1 90 ? -11.550 0.054 5.997 1.00 94.62 90 VAL A O 1
ATOM 679 N N . PRO A 1 91 ? -10.105 1.220 4.733 1.00 95.31 91 PRO A N 1
ATOM 680 C CA . PRO A 1 91 ? -10.752 0.848 3.490 1.00 95.31 91 PRO A CA 1
ATOM 681 C C . PRO A 1 91 ? -10.647 -0.639 3.165 1.00 95.31 91 PRO A C 1
ATOM 683 O O . PRO A 1 91 ? -9.591 -1.254 3.289 1.00 95.31 91 PRO A O 1
ATOM 686 N N . LYS A 1 92 ? -11.746 -1.222 2.685 1.00 94.81 92 LYS A N 1
ATOM 687 C CA . LYS A 1 92 ? -11.730 -2.575 2.112 1.00 94.81 92 LYS A CA 1
ATOM 688 C C . LYS A 1 92 ? -11.203 -2.568 0.680 1.00 94.81 92 LYS A C 1
ATOM 690 O O . LYS A 1 92 ? -10.436 -3.443 0.277 1.00 94.81 92 LYS A O 1
ATOM 695 N N . GLU A 1 93 ? -11.615 -1.565 -0.084 1.00 95.19 93 GLU A N 1
ATOM 696 C CA . GLU A 1 93 ? -11.148 -1.301 -1.437 1.00 95.19 93 GLU A CA 1
ATOM 697 C C . GLU A 1 93 ? -10.705 0.155 -1.551 1.00 95.19 93 GLU A C 1
ATOM 699 O O . GLU A 1 93 ? -11.303 1.046 -0.951 1.00 95.19 93 GLU A O 1
ATOM 704 N N . MET A 1 94 ? -9.679 0.396 -2.360 1.00 94.38 94 MET A N 1
ATOM 705 C CA . MET A 1 94 ? -9.199 1.726 -2.709 1.00 94.38 94 MET A CA 1
ATOM 706 C C . MET A 1 94 ? -9.111 1.843 -4.226 1.00 94.38 94 MET A C 1
ATOM 708 O O . MET A 1 94 ? -8.729 0.894 -4.913 1.00 94.38 94 MET A O 1
ATOM 712 N N . ARG A 1 95 ? -9.481 3.002 -4.763 1.00 94.25 95 ARG A N 1
ATOM 713 C CA . ARG A 1 95 ? -9.445 3.295 -6.199 1.00 94.25 95 ARG A CA 1
ATOM 714 C C . ARG A 1 95 ? -8.694 4.584 -6.442 1.00 94.25 95 ARG A C 1
ATOM 716 O O . ARG A 1 95 ? -8.791 5.516 -5.647 1.00 94.25 95 ARG A O 1
ATOM 723 N N . GLY A 1 96 ? -7.939 4.617 -7.525 1.00 91.06 96 GLY A N 1
ATOM 724 C CA . GLY A 1 96 ? -6.931 5.638 -7.699 1.00 91.06 96 GLY A CA 1
ATOM 725 C C . GLY A 1 96 ? -6.317 5.690 -9.080 1.00 91.06 96 GLY A C 1
ATOM 726 O O . GLY A 1 96 ? -6.765 5.006 -10.001 1.00 91.06 96 GLY A O 1
ATOM 727 N N . TYR A 1 97 ? -5.262 6.486 -9.175 1.00 89.06 97 TYR A N 1
ATOM 728 C CA . TYR A 1 97 ? -4.472 6.668 -10.378 1.00 89.06 97 TYR A CA 1
ATOM 729 C C . TYR A 1 97 ? -2.980 6.665 -10.045 1.00 89.06 97 TYR A C 1
ATOM 731 O O . TYR A 1 97 ? -2.568 7.205 -9.015 1.00 89.06 97 TYR A O 1
ATOM 739 N N . ALA A 1 98 ? -2.192 6.082 -10.942 1.00 86.25 98 ALA A N 1
ATOM 740 C CA . ALA A 1 98 ? -0.770 6.352 -11.082 1.00 86.25 98 ALA A CA 1
ATOM 741 C C . ALA A 1 98 ? -0.593 7.321 -12.255 1.00 86.25 98 ALA A C 1
ATOM 743 O O . ALA A 1 98 ? -1.112 7.065 -13.342 1.00 86.25 98 ALA A O 1
ATOM 744 N N . LEU A 1 99 ? 0.096 8.432 -12.027 1.00 85.75 99 LEU A N 1
ATOM 745 C CA . LEU A 1 99 ? 0.432 9.426 -13.038 1.00 85.75 99 LEU A CA 1
ATOM 746 C C . LEU A 1 99 ? 1.943 9.409 -13.210 1.00 85.75 99 LEU A C 1
ATOM 748 O O . LEU A 1 99 ? 2.649 9.688 -12.244 1.00 85.75 99 LEU A O 1
ATOM 752 N N . SER A 1 100 ? 2.418 9.099 -14.411 1.00 81.81 100 SER A N 1
ATOM 753 C CA . SER A 1 100 ? 3.843 9.010 -14.728 1.00 81.81 100 SER A CA 1
ATOM 754 C C . SER A 1 100 ? 4.189 9.932 -15.888 1.00 81.81 100 SER A C 1
ATOM 756 O O . SER A 1 100 ? 3.429 10.007 -16.854 1.00 81.81 100 SER A O 1
ATOM 758 N N . ALA A 1 101 ? 5.330 10.611 -15.800 1.00 78.44 101 ALA A N 1
ATOM 759 C CA . ALA A 1 101 ? 5.864 11.438 -16.874 1.00 78.44 101 ALA A CA 1
ATOM 760 C C . ALA A 1 101 ? 7.399 11.376 -16.922 1.00 78.44 101 ALA A C 1
ATOM 762 O O . ALA A 1 101 ? 8.056 11.426 -15.880 1.00 78.44 101 ALA A O 1
ATOM 763 N N . ASP A 1 102 ? 7.954 11.303 -18.129 1.00 72.94 102 ASP A N 1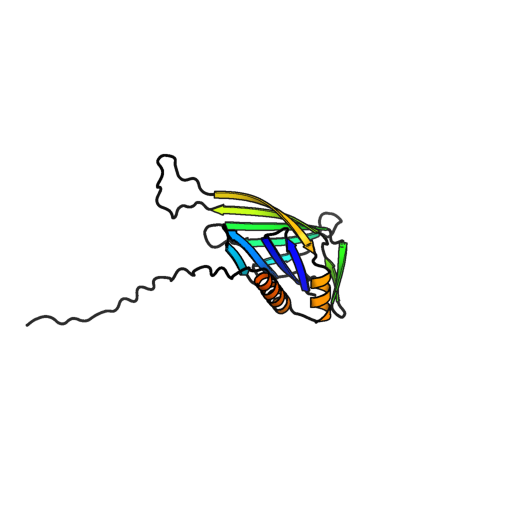
ATOM 764 C CA . ASP A 1 102 ? 9.384 11.363 -18.423 1.00 72.94 102 ASP A CA 1
ATOM 765 C C . ASP A 1 102 ? 9.628 12.267 -19.642 1.00 72.94 102 ASP A C 1
ATOM 767 O O . ASP A 1 102 ? 9.073 11.998 -20.707 1.00 72.94 102 ASP A O 1
ATOM 771 N N . PRO A 1 103 ? 10.419 13.347 -19.532 1.00 68.56 103 PRO A N 1
ATOM 772 C CA . PRO A 1 103 ? 10.805 14.139 -20.692 1.00 68.56 103 PRO A CA 1
ATOM 773 C C . PRO A 1 103 ? 11.743 13.400 -21.664 1.00 68.56 103 PRO A C 1
ATOM 775 O O . PRO A 1 103 ? 11.912 13.904 -22.769 1.00 68.56 103 PRO A O 1
ATOM 778 N N . GLU A 1 104 ? 12.368 12.279 -21.267 1.00 63.44 104 GLU A N 1
ATOM 779 C CA . GLU A 1 104 ? 13.390 11.528 -22.027 1.00 63.44 104 GLU A CA 1
ATOM 780 C C . GLU A 1 104 ? 14.509 12.423 -22.607 1.00 63.44 104 GLU A C 1
ATOM 782 O O . GLU A 1 104 ? 15.161 12.098 -23.592 1.00 63.44 104 GLU A O 1
ATOM 787 N N . SER A 1 105 ? 14.790 13.565 -21.972 1.00 61.75 105 SER A N 1
ATOM 788 C CA . SER A 1 105 ? 15.722 14.582 -22.485 1.00 61.75 105 SER A CA 1
ATOM 789 C C . SER A 1 105 ? 17.193 14.155 -22.501 1.00 61.75 105 SER A C 1
ATOM 791 O O . SER A 1 105 ? 18.034 14.867 -23.048 1.00 61.75 105 SER A O 1
ATOM 793 N N . ASP A 1 106 ? 17.503 13.026 -21.864 1.00 58.50 106 ASP A N 1
ATOM 794 C CA . ASP A 1 106 ? 18.864 12.533 -21.656 1.00 58.50 106 ASP A CA 1
ATOM 795 C C . ASP A 1 106 ? 19.324 11.565 -22.761 1.00 58.50 106 ASP A C 1
ATOM 797 O O . ASP A 1 106 ? 20.501 11.197 -22.806 1.00 58.50 106 ASP A O 1
ATOM 801 N N . VAL A 1 107 ? 18.430 11.168 -23.678 1.00 56.72 107 VAL A N 1
ATOM 802 C CA . VAL A 1 107 ? 18.804 10.435 -24.894 1.00 56.72 107 VAL A CA 1
ATOM 803 C C . VAL A 1 107 ? 19.038 11.421 -26.046 1.00 56.72 107 VAL A C 1
ATOM 805 O O . VAL A 1 107 ? 18.219 12.312 -26.271 1.00 56.72 107 VAL A O 1
ATOM 808 N N . PRO A 1 108 ? 20.168 11.325 -26.780 1.00 52.06 108 PRO A N 1
ATOM 809 C CA . PRO A 1 108 ? 20.376 12.169 -27.946 1.00 52.06 108 PRO A CA 1
ATOM 810 C C . PRO A 1 108 ? 19.255 11.899 -28.951 1.00 52.06 108 PRO A C 1
ATOM 812 O O . PRO A 1 108 ? 18.983 10.743 -29.256 1.00 52.06 108 PRO A O 1
ATOM 815 N N . PHE A 1 109 ? 18.619 12.963 -29.446 1.00 53.91 109 PHE A N 1
ATOM 816 C CA . PHE A 1 109 ? 17.587 12.903 -30.483 1.00 53.91 109 PHE A CA 1
ATOM 817 C C . PHE A 1 109 ? 18.079 12.029 -31.644 1.00 53.91 109 PHE A C 1
ATOM 819 O O . PHE A 1 109 ? 19.064 12.386 -32.297 1.00 53.91 109 PHE A O 1
ATOM 826 N N . THR A 1 110 ? 17.453 10.872 -31.876 1.00 53.19 110 THR A N 1
ATOM 827 C CA . THR A 1 110 ? 17.919 9.927 -32.916 1.00 53.19 110 THR A CA 1
ATOM 828 C C . THR A 1 110 ? 16.939 9.727 -34.060 1.00 53.19 110 THR A C 1
ATOM 830 O O . THR A 1 110 ? 17.270 9.002 -34.998 1.00 53.19 110 THR A O 1
ATOM 833 N N . SER A 1 111 ? 15.785 10.394 -34.061 1.00 52.47 111 SER A N 1
ATOM 834 C CA . SER A 1 111 ? 14.814 10.246 -35.143 1.00 52.47 111 SER A CA 1
ATOM 835 C C . SER A 1 111 ? 14.453 11.573 -35.823 1.00 52.47 111 SER A C 1
ATOM 837 O O . SER A 1 111 ? 14.233 12.599 -35.176 1.00 52.47 111 SER A O 1
ATOM 839 N N . ASP A 1 112 ? 14.335 11.529 -37.156 1.00 51.44 112 ASP A N 1
ATOM 840 C CA . ASP A 1 112 ? 13.802 12.603 -38.016 1.00 51.44 112 ASP A CA 1
ATOM 841 C C . ASP A 1 112 ? 12.306 12.906 -37.738 1.00 51.44 112 ASP A C 1
ATOM 843 O O . ASP A 1 112 ? 11.710 13.771 -38.381 1.00 51.44 112 ASP A O 1
ATOM 847 N N . GLU A 1 113 ? 11.692 12.206 -36.775 1.00 54.03 113 GLU A N 1
ATOM 848 C CA . GLU A 1 113 ? 10.277 12.299 -36.397 1.00 54.03 113 GLU A CA 1
ATOM 849 C C . GLU A 1 113 ? 10.048 12.983 -35.033 1.00 54.03 113 GLU A C 1
ATOM 851 O O . GLU A 1 113 ? 8.901 13.244 -34.673 1.00 54.03 113 GLU A O 1
ATOM 856 N N . GLY A 1 114 ? 11.121 13.369 -34.327 1.00 50.47 114 GLY A N 1
ATOM 857 C CA . GLY A 1 114 ? 11.065 14.084 -33.050 1.00 50.47 114 GLY A CA 1
ATOM 858 C C . GLY A 1 114 ? 10.733 13.156 -31.883 1.00 50.47 114 GLY A C 1
ATOM 859 O O . GLY A 1 114 ? 9.584 12.773 -31.702 1.00 50.47 114 GLY A O 1
ATOM 860 N N . ASP A 1 115 ? 11.731 12.817 -31.067 1.00 53.19 115 ASP A N 1
ATOM 861 C CA . ASP A 1 115 ? 11.519 11.957 -29.899 1.00 53.19 115 ASP A CA 1
ATOM 862 C C . ASP A 1 115 ? 10.655 12.681 -28.843 1.00 53.19 115 ASP A C 1
ATOM 864 O O . ASP A 1 115 ? 10.916 13.822 -28.446 1.00 53.19 115 ASP A O 1
ATOM 868 N N . VAL A 1 116 ? 9.561 12.016 -28.460 1.00 59.34 116 VAL A N 1
ATOM 869 C CA . VAL A 1 116 ? 8.438 12.538 -27.673 1.00 59.34 116 VAL A CA 1
ATOM 870 C C . VAL A 1 116 ? 8.515 11.939 -26.272 1.00 59.34 116 VAL A C 1
ATOM 872 O O . VAL A 1 116 ? 8.398 10.726 -26.130 1.00 59.34 116 VAL A O 1
ATOM 875 N N . GLY A 1 117 ? 8.666 12.773 -25.239 1.00 61.03 117 GLY A N 1
ATOM 876 C CA . GLY A 1 117 ? 8.633 12.313 -23.848 1.00 61.03 117 GLY A CA 1
ATOM 877 C C . GLY A 1 117 ? 7.389 11.471 -23.520 1.00 61.03 117 GLY A C 1
ATOM 878 O O . GLY A 1 117 ? 6.321 11.626 -24.121 1.00 61.03 117 GLY A O 1
ATOM 879 N N . TYR A 1 118 ? 7.509 10.580 -22.539 1.00 71.25 118 TYR A N 1
ATOM 880 C CA . TYR A 1 118 ? 6.426 9.704 -22.107 1.00 71.25 118 TYR A CA 1
ATOM 881 C C . TYR A 1 118 ? 5.529 10.386 -21.067 1.00 71.25 118 TYR A C 1
ATOM 883 O O . TYR A 1 118 ? 6.003 10.961 -20.090 1.00 71.25 118 TYR A O 1
ATOM 891 N N . ALA A 1 119 ? 4.210 10.269 -21.222 1.00 78.19 119 ALA A N 1
ATOM 892 C CA . ALA A 1 119 ? 3.245 10.597 -20.176 1.00 78.19 119 ALA A CA 1
ATOM 893 C C . ALA A 1 119 ? 2.104 9.576 -20.169 1.00 78.19 119 ALA A C 1
ATOM 895 O O . ALA A 1 119 ? 1.538 9.250 -21.213 1.00 78.19 119 ALA A O 1
ATOM 896 N N . GLY A 1 120 ? 1.738 9.090 -18.984 1.00 76.00 120 GLY A N 1
ATOM 897 C CA . GLY A 1 120 ? 0.721 8.058 -18.823 1.00 76.00 120 GLY A CA 1
ATOM 898 C C . GLY A 1 120 ? -0.080 8.206 -17.535 1.00 76.00 120 GLY A C 1
ATOM 899 O O . GLY A 1 120 ? 0.438 8.614 -16.495 1.00 76.00 120 GLY A O 1
ATOM 900 N N . ILE A 1 121 ? -1.362 7.842 -17.606 1.00 83.75 121 ILE A N 1
ATOM 901 C CA . ILE A 1 121 ? -2.244 7.706 -16.445 1.00 83.75 121 ILE A CA 1
ATOM 902 C C . ILE A 1 121 ? -2.758 6.269 -16.424 1.00 83.75 121 ILE A C 1
ATOM 904 O O . ILE A 1 121 ? -3.395 5.823 -17.376 1.00 83.75 121 ILE A O 1
ATOM 908 N N . SER A 1 122 ? -2.516 5.558 -15.328 1.00 84.50 122 SER A N 1
ATOM 909 C CA . SER A 1 122 ? -3.012 4.198 -15.117 1.00 84.50 122 SER A CA 1
ATOM 910 C C . SER A 1 122 ? -4.009 4.163 -13.966 1.00 84.50 122 SER A C 1
ATOM 912 O O . SER A 1 122 ? -3.784 4.764 -12.915 1.00 84.50 122 SER A O 1
ATOM 914 N N . GLN A 1 123 ? -5.131 3.466 -14.154 1.00 87.56 123 GLN A N 1
ATOM 915 C CA . GLN A 1 123 ? -6.105 3.247 -13.088 1.00 87.56 123 GLN A CA 1
ATOM 916 C C . GLN A 1 123 ? -5.596 2.192 -12.110 1.00 87.56 123 GLN A C 1
ATOM 918 O O . GLN A 1 123 ? -5.170 1.107 -12.494 1.00 87.56 123 GLN A O 1
ATOM 923 N N . MET A 1 124 ? -5.727 2.484 -10.821 1.00 87.31 124 MET A N 1
ATOM 924 C CA . MET A 1 124 ? -5.340 1.580 -9.749 1.00 87.31 124 MET A CA 1
ATOM 925 C C . MET A 1 124 ? -6.555 1.142 -8.945 1.00 87.31 124 MET A C 1
ATOM 927 O O . MET A 1 124 ? -7.366 1.961 -8.508 1.00 87.31 124 MET A O 1
ATOM 931 N N . LYS A 1 125 ? -6.639 -0.163 -8.683 1.00 91.88 125 LYS A N 1
ATOM 932 C CA . LYS A 1 125 ? -7.552 -0.735 -7.694 1.00 91.88 125 LYS A CA 1
ATOM 933 C C . LYS A 1 125 ? -6.746 -1.528 -6.674 1.00 91.88 125 LYS A C 1
ATOM 935 O O . LYS A 1 125 ? -6.080 -2.492 -7.041 1.00 91.88 125 LYS A O 1
ATOM 940 N N . GLY A 1 126 ? -6.821 -1.110 -5.417 1.00 92.00 126 GLY A N 1
ATOM 941 C CA . GLY A 1 126 ? -6.244 -1.786 -4.262 1.00 92.00 126 GLY A CA 1
ATOM 942 C C . GLY A 1 126 ? -7.322 -2.493 -3.459 1.00 92.00 126 GLY A C 1
ATOM 943 O O . GLY A 1 126 ? -8.410 -1.952 -3.262 1.00 92.00 126 GLY A O 1
ATOM 944 N N . SER A 1 127 ? -7.025 -3.691 -2.973 1.00 94.50 127 SER A N 1
ATOM 945 C CA . SER A 1 127 ? -7.905 -4.429 -2.066 1.00 94.50 127 SER A CA 1
ATOM 946 C C . SER A 1 127 ? -7.148 -4.822 -0.809 1.00 94.50 127 SER A C 1
ATOM 948 O O . SER A 1 127 ? -6.016 -5.317 -0.889 1.00 94.50 127 SER A O 1
ATOM 950 N N . LEU A 1 128 ? -7.786 -4.608 0.343 1.00 94.62 128 LEU A N 1
ATOM 951 C CA . LEU A 1 128 ? -7.262 -5.026 1.633 1.00 94.62 128 LEU A CA 1
ATOM 952 C C . LEU A 1 128 ? -7.070 -6.540 1.626 1.00 94.62 128 LEU A C 1
ATOM 954 O O . LEU A 1 128 ? -7.978 -7.316 1.326 1.00 94.62 128 LEU A O 1
ATOM 958 N N . GLN A 1 129 ? -5.872 -6.965 1.989 1.00 93.56 129 GLN A N 1
ATOM 959 C CA . GLN A 1 129 ? -5.507 -8.366 2.082 1.00 93.56 129 GLN A CA 1
ATOM 960 C C . GLN A 1 129 ? -5.815 -8.838 3.497 1.00 93.56 129 GLN A C 1
ATOM 962 O O . GLN A 1 129 ? -4.910 -9.050 4.302 1.00 93.56 129 GLN A O 1
ATOM 967 N N . SER A 1 130 ? -7.108 -8.973 3.812 1.00 90.94 130 SER A N 1
ATOM 968 C CA . SER A 1 130 ? -7.588 -9.178 5.184 1.00 90.94 130 SER A CA 1
ATOM 969 C C . SER A 1 130 ? -6.929 -10.365 5.883 1.00 90.94 130 SER A C 1
ATOM 971 O O . SER A 1 130 ? -6.604 -10.264 7.061 1.00 90.94 130 SER A O 1
ATOM 973 N N . SER A 1 131 ? -6.669 -11.467 5.172 1.00 90.88 131 SER A N 1
ATOM 974 C CA . SER A 1 131 ? -5.969 -12.629 5.735 1.00 90.88 131 SER A CA 1
ATOM 975 C C . SER A 1 131 ? -4.522 -12.311 6.118 1.00 90.88 131 SER A C 1
ATOM 977 O O . SER A 1 131 ? -4.100 -12.661 7.216 1.00 90.88 131 SER A O 1
ATOM 979 N N . ARG A 1 132 ? -3.782 -11.597 5.260 1.00 90.75 132 ARG A N 1
ATOM 980 C CA . ARG A 1 132 ? -2.395 -11.177 5.521 1.00 90.75 132 ARG A CA 1
ATOM 981 C C . ARG A 1 132 ? -2.317 -10.139 6.627 1.00 90.75 132 ARG A C 1
ATOM 983 O O . ARG A 1 132 ? -1.501 -10.274 7.526 1.00 90.75 132 ARG A O 1
ATOM 990 N N . SER A 1 133 ? -3.196 -9.139 6.599 1.00 91.75 133 SER A N 1
ATOM 991 C CA . SER A 1 133 ? -3.306 -8.155 7.676 1.00 91.75 133 SER A CA 1
ATOM 992 C C . SER A 1 133 ? -3.664 -8.808 9.003 1.00 91.75 133 SER A C 1
ATOM 994 O O . SER A 1 133 ? -3.037 -8.510 10.012 1.00 91.75 133 SER A O 1
ATOM 996 N N . ALA A 1 134 ? -4.633 -9.723 9.029 1.00 89.94 134 ALA A N 1
ATOM 997 C CA . ALA A 1 134 ? -4.999 -10.432 10.250 1.00 89.94 134 ALA A CA 1
ATOM 998 C C . ALA A 1 134 ? -3.847 -11.294 10.778 1.00 89.94 134 ALA A C 1
ATOM 1000 O O . ALA A 1 134 ? -3.625 -11.333 11.985 1.00 89.94 134 ALA A O 1
ATOM 1001 N N . ASP A 1 135 ? -3.112 -11.969 9.896 1.0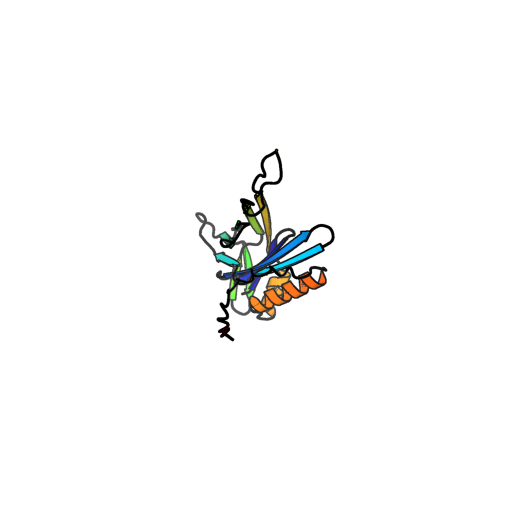0 89.75 135 ASP A N 1
ATOM 1002 C CA . ASP A 1 135 ? -1.999 -12.820 10.299 1.00 89.75 135 ASP A CA 1
ATOM 1003 C C . ASP A 1 135 ? -0.801 -12.016 10.824 1.00 89.75 135 ASP A C 1
ATOM 1005 O O . ASP A 1 135 ? -0.291 -12.322 11.904 1.00 89.75 135 ASP A O 1
ATOM 1009 N N . ALA A 1 136 ? -0.434 -10.927 10.141 1.00 89.50 136 ALA A N 1
ATOM 1010 C CA . ALA A 1 136 ? 0.606 -10.010 10.600 1.00 89.50 136 ALA A CA 1
ATOM 1011 C C . ALA A 1 136 ? 0.265 -9.407 11.968 1.00 89.50 136 ALA A C 1
ATOM 1013 O O . ALA A 1 136 ? 1.074 -9.412 12.896 1.00 89.50 136 ALA A O 1
ATOM 1014 N N . ASN A 1 137 ? -0.986 -8.977 12.134 1.00 90.94 137 ASN A N 1
ATOM 1015 C CA . ASN A 1 137 ? -1.470 -8.420 13.390 1.00 90.94 137 ASN A CA 1
ATOM 1016 C C . ASN A 1 137 ? -1.570 -9.455 14.515 1.00 90.94 137 ASN A C 1
ATOM 1018 O O . ASN A 1 137 ? -1.311 -9.120 15.668 1.00 90.94 137 ASN A O 1
ATOM 1022 N N . ARG A 1 138 ? -1.905 -10.716 14.211 1.00 89.50 138 ARG A N 1
ATOM 1023 C CA . ARG A 1 138 ? -1.897 -11.810 15.198 1.00 89.50 138 ARG A CA 1
ATOM 1024 C C . ARG A 1 138 ? -0.484 -12.098 15.701 1.00 89.50 138 ARG A C 1
ATOM 1026 O O . ARG A 1 138 ? -0.313 -12.428 16.871 1.00 89.50 138 ARG A O 1
ATOM 1033 N N . ARG A 1 139 ? 0.514 -11.966 14.827 1.00 89.25 139 ARG A N 1
ATOM 1034 C CA . ARG A 1 139 ? 1.935 -12.157 15.146 1.00 89.25 139 ARG A CA 1
ATOM 1035 C C . ARG A 1 139 ? 2.611 -10.910 15.725 1.00 89.25 139 ARG A C 1
ATOM 1037 O O . ARG A 1 139 ? 3.805 -10.964 15.989 1.00 89.25 139 ARG A O 1
ATOM 1044 N N . ASN A 1 140 ? 1.867 -9.822 15.952 1.00 87.69 140 ASN A N 1
ATOM 1045 C CA . ASN A 1 140 ? 2.397 -8.522 16.383 1.00 87.69 140 ASN A CA 1
ATOM 1046 C C . ASN A 1 140 ? 3.554 -8.024 15.497 1.00 87.69 140 ASN A C 1
ATOM 1048 O O . ASN A 1 140 ? 4.505 -7.425 15.993 1.00 87.69 140 ASN A O 1
ATOM 1052 N N . GLN A 1 141 ? 3.480 -8.295 14.193 1.00 88.06 141 GLN A N 1
ATOM 1053 C CA . GLN A 1 141 ? 4.493 -7.855 13.243 1.00 88.06 141 GLN A CA 1
ATOM 1054 C C . GLN A 1 141 ? 4.495 -6.336 13.095 1.00 88.06 141 GLN A C 1
ATOM 1056 O O . GLN A 1 141 ? 3.439 -5.694 13.029 1.00 88.06 141 GLN A O 1
ATOM 1061 N N . THR A 1 142 ? 5.695 -5.776 12.977 1.00 89.19 142 THR A N 1
ATOM 1062 C CA . THR A 1 142 ? 5.882 -4.391 12.550 1.00 89.19 142 THR A CA 1
ATOM 1063 C C . THR A 1 142 ? 5.565 -4.236 11.056 1.00 89.19 142 THR A C 1
ATOM 1065 O O . THR A 1 142 ? 5.424 -5.216 10.319 1.00 89.19 142 THR A O 1
ATOM 1068 N N . VAL A 1 143 ? 5.459 -2.991 10.580 1.00 87.81 143 VAL A N 1
ATOM 1069 C CA . VAL A 1 143 ? 5.349 -2.699 9.137 1.00 87.81 143 VAL A CA 1
ATOM 1070 C C . VAL A 1 143 ? 6.549 -3.277 8.377 1.00 87.81 143 VAL A C 1
ATOM 1072 O O . VAL A 1 143 ? 6.353 -3.894 7.334 1.00 87.81 143 VAL A O 1
ATOM 1075 N N . ALA A 1 144 ? 7.759 -3.168 8.935 1.00 89.12 144 ALA A N 1
ATOM 1076 C CA . ALA A 1 144 ? 8.982 -3.713 8.346 1.00 89.12 144 ALA A CA 1
ATOM 1077 C C . ALA A 1 144 ? 8.968 -5.253 8.266 1.00 89.12 144 ALA A C 1
ATOM 1079 O O . ALA A 1 144 ? 9.325 -5.830 7.236 1.00 89.12 144 ALA A O 1
ATOM 1080 N N . ASP A 1 145 ? 8.481 -5.938 9.307 1.00 90.44 145 ASP A N 1
ATOM 1081 C CA . ASP A 1 145 ? 8.347 -7.403 9.288 1.00 90.44 145 ASP A CA 1
ATOM 1082 C C . ASP A 1 145 ? 7.332 -7.859 8.229 1.00 90.44 145 ASP A C 1
ATOM 1084 O O . ASP A 1 145 ? 7.566 -8.822 7.495 1.00 90.44 145 ASP A O 1
ATOM 1088 N N . ALA A 1 146 ? 6.201 -7.152 8.130 1.00 90.56 146 ALA A N 1
ATOM 1089 C CA . ALA A 1 146 ? 5.174 -7.428 7.130 1.00 90.56 146 ALA A CA 1
ATOM 1090 C C . ALA A 1 146 ? 5.685 -7.168 5.701 1.00 90.56 146 ALA A C 1
ATOM 1092 O O . ALA A 1 146 ? 5.385 -7.943 4.789 1.00 90.56 146 ALA A O 1
ATOM 1093 N N . LEU A 1 147 ? 6.500 -6.125 5.511 1.00 90.81 147 LEU A N 1
ATOM 1094 C CA . LEU A 1 147 ? 7.158 -5.824 4.241 1.00 90.81 147 LEU A CA 1
ATOM 1095 C C . LEU A 1 147 ? 8.147 -6.931 3.848 1.00 90.81 147 LEU A C 1
ATOM 1097 O O . LEU A 1 147 ? 8.079 -7.435 2.730 1.00 90.81 147 LEU A O 1
ATOM 1101 N N . THR A 1 148 ? 8.980 -7.388 4.788 1.00 91.62 148 THR A N 1
ATOM 1102 C CA . THR A 1 148 ? 9.928 -8.501 4.586 1.00 91.62 148 THR A CA 1
ATOM 1103 C C . THR A 1 148 ? 9.206 -9.789 4.180 1.00 91.62 148 THR A C 1
ATOM 1105 O O . THR A 1 148 ? 9.632 -10.531 3.292 1.00 91.62 148 THR A O 1
ATOM 1108 N N . GLU A 1 149 ? 8.060 -10.072 4.795 1.00 91.62 149 GLU A N 1
ATOM 1109 C CA . GLU A 1 149 ? 7.267 -11.248 4.452 1.00 91.62 149 GLU A CA 1
ATOM 1110 C C . GLU A 1 149 ? 6.613 -11.147 3.069 1.00 91.62 149 GLU A C 1
ATOM 1112 O O . GLU A 1 149 ? 6.527 -12.146 2.338 1.00 91.62 149 GLU A O 1
ATOM 1117 N N . LEU A 1 150 ? 6.156 -9.952 2.691 1.00 91.38 150 LEU A N 1
ATOM 1118 C CA . LEU A 1 150 ? 5.667 -9.694 1.343 1.00 91.38 150 LEU A CA 1
ATOM 1119 C C . LEU A 1 150 ? 6.786 -9.806 0.309 1.00 91.38 150 LEU A C 1
ATOM 1121 O O . LEU A 1 150 ? 6.556 -10.393 -0.748 1.00 91.38 150 LEU A O 1
ATOM 1125 N N . GLU A 1 151 ? 7.994 -9.347 0.629 1.00 92.88 151 GLU A N 1
ATOM 1126 C CA . GLU A 1 151 ? 9.175 -9.524 -0.211 1.00 92.88 151 GLU A CA 1
ATOM 1127 C C . GLU A 1 151 ? 9.450 -11.021 -0.451 1.00 92.88 151 GLU A C 1
ATOM 1129 O O . GLU A 1 151 ? 9.533 -11.494 -1.589 1.00 92.88 151 GLU A O 1
ATOM 1134 N N . ALA A 1 152 ? 9.463 -11.821 0.618 1.00 93.00 152 ALA A N 1
ATOM 1135 C CA . ALA A 1 152 ? 9.604 -13.270 0.514 1.00 93.00 152 ALA A CA 1
ATOM 1136 C C . ALA A 1 152 ? 8.468 -13.906 -0.311 1.00 93.00 152 ALA A C 1
ATOM 1138 O O . ALA A 1 152 ? 8.687 -14.866 -1.056 1.00 93.00 152 ALA A O 1
ATOM 1139 N N . TYR A 1 153 ? 7.241 -13.389 -0.200 1.00 90.56 153 TYR A N 1
ATOM 1140 C CA . TYR A 1 153 ? 6.105 -13.846 -0.997 1.00 90.56 153 TYR A CA 1
ATOM 1141 C C . TYR A 1 153 ? 6.265 -13.540 -2.491 1.00 90.56 153 TYR A C 1
ATOM 1143 O O . TYR A 1 153 ? 5.980 -14.420 -3.308 1.00 90.56 153 TYR A O 1
ATOM 1151 N N . VAL A 1 154 ? 6.736 -12.348 -2.870 1.00 91.19 154 VAL A N 1
ATOM 1152 C CA . VAL A 1 154 ? 6.941 -12.001 -4.288 1.00 91.19 154 VAL A CA 1
ATOM 1153 C C . VAL A 1 154 ?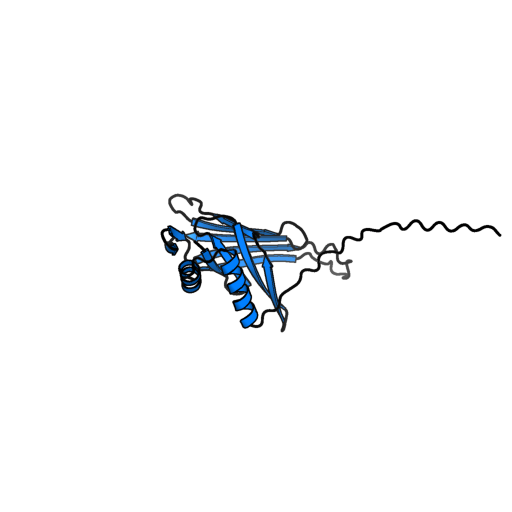 8.119 -12.771 -4.885 1.00 91.19 154 VAL A C 1
ATOM 1155 O O . VAL A 1 154 ? 7.984 -13.299 -5.991 1.00 91.19 154 VAL A O 1
ATOM 1158 N N . LYS A 1 155 ? 9.201 -12.986 -4.121 1.00 92.69 155 LYS A N 1
ATOM 1159 C CA . LYS A 1 155 ? 10.325 -13.856 -4.516 1.00 92.69 155 LYS A CA 1
ATOM 1160 C C . LYS A 1 155 ? 9.854 -15.275 -4.842 1.00 92.69 155 LYS A C 1
ATOM 1162 O O . LYS A 1 155 ? 10.164 -15.805 -5.906 1.00 92.69 155 LYS A O 1
ATOM 1167 N N . ARG A 1 156 ? 9.001 -15.872 -3.995 1.00 92.94 156 ARG A N 1
ATOM 1168 C CA . ARG A 1 156 ? 8.402 -17.202 -4.256 1.00 92.94 156 ARG A CA 1
ATOM 1169 C C . ARG A 1 156 ? 7.536 -17.259 -5.520 1.00 92.94 156 ARG A C 1
ATOM 1171 O O . ARG A 1 156 ? 7.324 -18.341 -6.055 1.00 92.94 156 ARG A O 1
ATOM 1178 N N . ARG A 1 157 ? 7.038 -16.120 -6.014 1.00 90.50 157 ARG A N 1
ATOM 1179 C CA . ARG A 1 157 ? 6.275 -16.014 -7.274 1.00 90.50 157 ARG A CA 1
ATOM 1180 C C . ARG A 1 157 ? 7.162 -15.808 -8.510 1.00 90.50 157 ARG A C 1
ATOM 1182 O O . ARG A 1 157 ? 6.634 -15.603 -9.609 1.00 90.50 157 ARG A O 1
ATOM 1189 N N . GLY A 1 158 ? 8.482 -15.879 -8.334 1.00 90.69 158 GLY A N 1
ATOM 1190 C CA . GLY A 1 158 ? 9.474 -15.761 -9.398 1.00 90.69 158 GLY A CA 1
ATOM 1191 C C . GLY A 1 158 ? 9.872 -14.325 -9.723 1.00 90.69 158 GLY A C 1
ATOM 1192 O O . GLY A 1 158 ? 10.392 -14.096 -10.808 1.00 90.69 158 GLY A O 1
ATOM 1193 N N . TYR A 1 159 ? 9.599 -13.364 -8.834 1.00 92.12 159 TYR A N 1
ATOM 1194 C CA . TYR A 1 159 ? 10.101 -12.001 -8.987 1.00 92.12 159 TYR A CA 1
ATOM 1195 C C . TYR A 1 159 ? 11.536 -11.894 -8.461 1.00 92.12 159 TYR A C 1
ATOM 1197 O O . TYR A 1 159 ? 11.840 -12.392 -7.377 1.00 92.12 159 TYR A O 1
ATOM 1205 N N . THR A 1 160 ? 12.401 -11.217 -9.210 1.00 92.44 160 THR A N 1
ATOM 1206 C CA . THR A 1 160 ? 13.776 -10.892 -8.807 1.00 92.44 160 THR A CA 1
ATOM 1207 C C . THR A 1 160 ? 13.902 -9.411 -8.488 1.00 92.44 160 THR A C 1
ATOM 1209 O O . THR A 1 160 ? 13.201 -8.590 -9.070 1.00 92.44 160 THR A O 1
ATOM 1212 N N . GLU A 1 161 ? 14.799 -9.048 -7.584 1.00 88.94 161 GLU A N 1
ATOM 1213 C CA . GLU A 1 161 ? 15.019 -7.644 -7.243 1.00 88.94 161 GLU A CA 1
ATOM 1214 C C . GLU A 1 161 ? 15.515 -6.855 -8.466 1.00 88.94 161 GLU A C 1
ATOM 1216 O O . GLU A 1 161 ? 16.366 -7.329 -9.223 1.00 88.94 161 GLU A O 1
ATOM 1221 N N . PHE A 1 162 ? 14.962 -5.663 -8.682 1.00 83.31 162 PHE A N 1
ATOM 1222 C CA . PHE A 1 162 ? 15.511 -4.671 -9.592 1.00 83.31 162 PHE A CA 1
ATOM 1223 C C . PHE A 1 162 ? 16.348 -3.697 -8.780 1.00 83.31 162 PHE A C 1
ATOM 1225 O O . PHE A 1 162 ? 15.827 -2.855 -8.051 1.00 83.31 162 PHE A O 1
ATOM 1232 N N . VAL A 1 163 ? 17.661 -3.821 -8.923 1.00 72.44 163 VAL A N 1
ATOM 1233 C CA . VAL A 1 163 ? 18.596 -2.870 -8.339 1.00 72.44 163 VAL A CA 1
ATOM 1234 C C . VAL A 1 163 ? 18.625 -1.647 -9.247 1.00 72.44 163 VAL A C 1
ATOM 1236 O O . VAL A 1 163 ? 19.137 -1.712 -10.365 1.00 72.44 163 VAL A O 1
ATOM 1239 N N . VAL A 1 164 ? 18.066 -0.534 -8.774 1.00 61.50 164 VAL A N 1
ATOM 1240 C CA . VAL A 1 164 ? 18.284 0.769 -9.409 1.00 61.50 164 VAL A CA 1
ATOM 1241 C C . VAL A 1 164 ? 19.768 1.081 -9.244 1.00 61.50 164 VAL A C 1
ATOM 1243 O O . VAL A 1 164 ? 20.255 1.189 -8.119 1.00 61.50 164 VAL A O 1
ATOM 1246 N N . ALA A 1 165 ? 20.512 1.171 -10.346 1.00 47.16 165 ALA A N 1
ATOM 1247 C CA . ALA A 1 165 ? 21.905 1.584 -10.280 1.00 47.16 165 ALA A CA 1
ATOM 1248 C C . ALA A 1 165 ? 21.956 3.010 -9.716 1.00 47.16 165 ALA A C 1
ATOM 1250 O O . ALA A 1 165 ? 21.475 3.949 -10.349 1.00 47.16 165 ALA A O 1
ATOM 1251 N N . THR A 1 166 ? 22.523 3.182 -8.522 1.00 44.59 166 THR A N 1
ATOM 1252 C CA . THR A 1 166 ? 22.870 4.513 -8.025 1.00 44.59 166 THR A CA 1
ATOM 1253 C C . THR A 1 166 ? 23.827 5.130 -9.045 1.00 44.59 166 THR A C 1
ATOM 1255 O O . THR A 1 166 ? 24.823 4.476 -9.371 1.00 44.59 166 THR A O 1
ATOM 1258 N N . PRO A 1 167 ? 23.582 6.346 -9.566 1.00 37.88 167 PRO A N 1
ATOM 1259 C CA . PRO A 1 167 ? 24.576 7.005 -10.389 1.00 37.88 167 PRO A CA 1
ATOM 1260 C C . PRO A 1 167 ? 25.841 7.119 -9.545 1.00 37.88 167 PRO A C 1
ATOM 1262 O O . PRO A 1 167 ? 25.838 7.763 -8.492 1.00 37.88 167 PRO A O 1
ATOM 1265 N N . THR A 1 168 ? 26.910 6.445 -9.964 1.00 37.31 168 THR A N 1
ATOM 1266 C CA . THR A 1 168 ? 28.228 6.624 -9.371 1.00 37.31 168 THR A CA 1
ATOM 1267 C C . THR A 1 168 ? 28.593 8.077 -9.624 1.00 37.31 168 THR A C 1
ATOM 1269 O O . THR A 1 168 ? 29.016 8.433 -10.723 1.00 37.31 168 THR A O 1
ATOM 1272 N N . GLY A 1 169 ? 28.356 8.939 -8.635 1.00 36.75 169 GLY A N 1
ATOM 1273 C CA . GLY A 1 169 ? 28.840 10.306 -8.656 1.00 36.75 169 GLY A CA 1
ATOM 1274 C C . GLY A 1 169 ? 30.337 10.230 -8.899 1.00 36.75 169 GLY A C 1
ATOM 1275 O O . GLY A 1 169 ? 31.079 9.743 -8.049 1.00 36.75 169 GLY A O 1
ATOM 1276 N N . GLY A 1 170 ? 30.765 10.633 -10.093 1.00 37.62 170 GLY A N 1
ATOM 1277 C CA . GLY A 1 170 ? 32.167 10.757 -10.435 1.00 37.62 170 GLY A CA 1
ATOM 1278 C C . GLY A 1 170 ? 32.784 11.823 -9.546 1.00 37.62 170 GLY A C 1
ATOM 1279 O O . GLY A 1 170 ? 32.871 12.986 -9.925 1.00 37.62 170 GLY A O 1
ATOM 1280 N N . THR A 1 171 ? 33.224 11.443 -8.351 1.00 35.19 171 THR A N 1
ATOM 1281 C CA . THR A 1 171 ? 34.237 12.200 -7.634 1.00 35.19 171 THR A CA 1
ATOM 1282 C C . THR A 1 171 ? 35.522 12.026 -8.423 1.00 35.19 171 THR A C 1
ATOM 1284 O O . THR A 1 171 ? 36.241 11.043 -8.255 1.00 35.19 171 THR A O 1
ATOM 1287 N N . GLY A 1 172 ? 35.785 12.972 -9.324 1.00 38.41 172 GLY A N 1
ATOM 1288 C CA . GLY A 1 172 ? 37.119 13.202 -9.848 1.00 38.41 172 GLY A CA 1
ATOM 1289 C C . GLY A 1 172 ? 38.042 13.530 -8.680 1.00 38.41 172 GLY A C 1
ATOM 1290 O O . GLY A 1 172 ? 38.156 14.680 -8.265 1.00 38.41 172 GLY A O 1
ATOM 1291 N N . THR A 1 173 ? 38.690 12.515 -8.121 1.00 34.44 173 THR A N 1
ATOM 1292 C CA . THR A 1 173 ? 39.846 12.686 -7.251 1.00 34.44 173 THR A CA 1
ATOM 1293 C C . THR A 1 173 ? 41.020 13.067 -8.139 1.00 34.44 173 THR A C 1
ATOM 1295 O O . THR A 1 173 ? 41.710 12.223 -8.712 1.00 34.44 173 THR A O 1
ATOM 1298 N N . GLY A 1 174 ? 41.226 14.379 -8.274 1.00 39.12 174 GLY A N 1
ATOM 1299 C CA . GLY A 1 174 ? 42.464 14.943 -8.789 1.00 39.12 174 GLY A CA 1
ATOM 1300 C C . GLY A 1 174 ? 43.633 14.379 -7.991 1.00 39.12 174 GLY A C 1
ATOM 1301 O O . GLY A 1 174 ? 43.848 14.743 -6.839 1.00 39.12 174 GLY A O 1
ATOM 1302 N N . THR A 1 175 ? 44.371 13.460 -8.604 1.00 34.31 175 THR A N 1
ATOM 1303 C CA . THR A 1 175 ? 45.634 12.976 -8.059 1.00 34.31 175 THR A CA 1
ATOM 1304 C C . THR A 1 175 ? 46.720 13.843 -8.675 1.00 34.31 175 THR A C 1
ATOM 1306 O O . THR A 1 175 ? 47.103 13.657 -9.828 1.00 34.31 175 THR A O 1
ATOM 1309 N N . GLY A 1 176 ? 47.160 14.852 -7.919 1.00 35.84 176 GLY A N 1
ATOM 1310 C CA . GLY A 1 176 ? 48.348 15.632 -8.236 1.00 35.84 176 GLY A CA 1
ATOM 1311 C C . GLY A 1 176 ? 49.570 14.719 -8.245 1.00 35.84 176 GLY A C 1
ATOM 1312 O O . GLY A 1 176 ? 50.070 14.336 -7.192 1.00 35.84 176 GLY A O 1
ATOM 1313 N N . GLY A 1 177 ? 50.025 14.353 -9.440 1.00 29.88 177 GLY A N 1
ATOM 1314 C CA . GLY A 1 177 ? 51.305 13.693 -9.661 1.00 29.88 177 GLY A CA 1
ATOM 1315 C C . GLY A 1 177 ? 52.381 14.736 -9.937 1.00 29.88 177 GLY A C 1
ATOM 1316 O O . GLY A 1 177 ? 52.436 15.307 -11.023 1.00 29.88 177 GLY A O 1
ATOM 1317 N N . THR A 1 178 ? 53.242 14.987 -8.953 1.00 40.34 178 THR A N 1
ATOM 1318 C CA . THR A 1 178 ? 54.504 15.714 -9.124 1.00 40.34 178 THR A CA 1
ATOM 1319 C C . THR A 1 178 ? 55.456 14.885 -9.984 1.00 40.34 178 THR A C 1
ATOM 1321 O O . THR A 1 178 ? 56.041 13.916 -9.504 1.00 40.34 178 THR A O 1
ATOM 1324 N N . GLY A 1 179 ? 55.615 15.269 -11.249 1.00 30.58 179 GLY A N 1
ATOM 1325 C CA . GLY A 1 179 ? 56.688 14.797 -12.120 1.00 30.58 179 GLY A CA 1
ATOM 1326 C C . GLY A 1 179 ? 57.757 15.875 -12.259 1.00 30.58 179 GLY A C 1
ATOM 1327 O O . GLY A 1 179 ? 57.588 16.821 -13.021 1.00 30.58 179 GLY A O 1
ATOM 1328 N N . THR A 1 180 ? 58.851 15.746 -11.510 1.00 38.03 180 THR A N 1
ATOM 1329 C CA . THR A 1 180 ? 60.101 16.475 -11.751 1.00 38.03 180 THR A CA 1
ATOM 1330 C C . THR A 1 180 ? 60.727 15.970 -13.044 1.00 38.03 180 THR A C 1
ATOM 1332 O O . THR A 1 180 ? 61.096 14.799 -13.129 1.00 38.03 180 THR A O 1
ATOM 1335 N N . GLY A 1 181 ? 60.868 16.848 -14.031 1.00 27.42 181 GLY A N 1
ATOM 1336 C CA . GLY A 1 181 ? 61.607 16.565 -15.251 1.00 27.42 181 GLY A CA 1
ATOM 1337 C C . GLY A 1 181 ? 62.464 17.756 -15.646 1.00 27.42 181 GLY A C 1
ATOM 1338 O O . GLY A 1 181 ? 61.939 18.704 -16.215 1.00 27.42 181 GLY A O 1
ATOM 1339 N N . THR A 1 182 ? 63.768 17.662 -15.387 1.00 33.69 182 THR A N 1
ATOM 1340 C CA . THR A 1 182 ? 64.817 18.290 -16.204 1.00 33.69 182 THR A CA 1
ATOM 1341 C C . THR A 1 182 ? 66.089 17.443 -16.038 1.00 33.69 182 THR A C 1
ATOM 1343 O O . THR A 1 182 ? 66.319 16.982 -14.918 1.00 33.69 182 THR A O 1
ATOM 1346 N N . PRO A 1 183 ? 66.841 17.159 -17.120 1.00 43.72 183 PRO A N 1
ATOM 1347 C CA . PRO A 1 183 ? 68.010 16.274 -17.085 1.00 43.72 183 PRO A CA 1
ATOM 1348 C C . PRO A 1 183 ? 69.145 16.769 -16.185 1.00 43.72 183 PRO A C 1
ATOM 1350 O O . PRO A 1 183 ? 69.256 18.001 -15.985 1.00 43.72 183 PRO A O 1
#

Secondary structure (DSSP, 8-state):
-EEEEEETTTEEEEEETT-EEEEEEEEEEETTEEEEEEETT-SEEE--EETTEEEEEEEEEE-SSSSEEEEEEEEEEEEEEEETTEEEEEESEEEEEEEEEE--TTS----TT----EEEEEEEEEEE-HHHHHHHHHTT--HHHHHHHHHHHHHHTT-EE----------------------

Foldseek 3Di:
DWWWKDKPDFKIWIDDLQKDFIKMWGWDDDPPAIAIETGGSFFMWDWDDPPPFTKIWTWGWPPPDPKTKIWIKIATFDDWFDADPDIHTHGQKIKIKIWIWGQVPPDPQDDPVGDGTDTDIDIIMIGIPRVLSNVCRPVVHDSVRSSVVVVVVVVVVVYYYDDDPDPPPPPPPPDDDDDDDDD

Radius of gyration: 21.87 Å; chains: 1; bounding box: 88×36×60 Å